Protein AF-A0A820PB47-F1 (afdb_monomer_lite)

Foldseek 3Di:
DDPCQVCVCVCLCVPPPQRDPPFDDHSSGGDDDPPVVPPPVVVVVVVVVVVVVVCVVVVVD

pLDDT: mean 92.97, std 7.61, range [58.28, 98.25]

Structure (mmCIF, N/CA/C/O backbone):
data_AF-A0A820PB47-F1
#
_entry.id   AF-A0A820PB47-F1
#
loop_
_atom_site.group_PDB
_atom_site.id
_atom_site.type_symbol
_atom_site.label_atom_id
_atom_site.label_alt_id
_atom_site.label_comp_id
_atom_site.label_asym_id
_atom_site.label_entity_id
_atom_site.label_seq_id
_atom_site.pdbx_PDB_ins_code
_atom_site.Cartn_x
_atom_site.Cartn_y
_atom_site.Cartn_z
_atom_site.occupancy
_atom_site.B_iso_or_equiv
_atom_site.auth_seq_id
_atom_site.auth_comp_id
_atom_site.auth_asym_id
_atom_site.auth_atom_id
_atom_site.pdbx_PDB_model_num
ATOM 1 N N . LYS A 1 1 ? 15.954 14.982 -4.026 1.00 67.94 1 LYS A N 1
ATOM 2 C CA . LYS A 1 1 ? 15.010 14.660 -5.126 1.00 67.94 1 LYS A CA 1
ATOM 3 C C . LYS A 1 1 ? 14.407 15.966 -5.624 1.00 67.94 1 LYS A C 1
ATOM 5 O O . LYS A 1 1 ? 14.136 16.818 -4.786 1.00 67.94 1 LYS A O 1
ATOM 10 N N . SER A 1 2 ? 14.244 16.153 -6.933 1.00 90.44 2 SER A N 1
ATOM 11 C CA . SER A 1 2 ? 13.500 17.304 -7.469 1.00 90.44 2 SER A CA 1
ATOM 12 C C . SER A 1 2 ? 11.990 17.130 -7.262 1.00 90.44 2 SER A C 1
ATOM 14 O O . SER A 1 2 ? 11.532 16.013 -7.012 1.00 90.44 2 SER A O 1
ATOM 16 N N . LEU A 1 3 ? 11.212 18.211 -7.398 1.00 88.69 3 LEU A N 1
ATOM 17 C CA . LEU A 1 3 ? 9.741 18.154 -7.364 1.00 88.69 3 LEU A CA 1
ATOM 18 C C . LEU A 1 3 ? 9.201 17.106 -8.345 1.00 88.69 3 LEU A C 1
ATOM 20 O O . LEU A 1 3 ? 8.416 16.246 -7.963 1.00 88.69 3 LEU A O 1
ATOM 24 N N . TYR A 1 4 ? 9.717 17.121 -9.576 1.00 87.62 4 TYR A N 1
ATOM 25 C CA . TYR A 1 4 ? 9.382 16.149 -10.614 1.00 87.62 4 TYR A CA 1
ATOM 26 C C . TYR A 1 4 ? 9.660 14.701 -10.176 1.00 87.62 4 TYR A C 1
ATOM 28 O O . TYR A 1 4 ? 8.810 13.823 -10.296 1.00 87.62 4 TYR A O 1
ATOM 36 N N . GLN A 1 5 ? 10.835 14.450 -9.591 1.00 86.31 5 GLN A N 1
ATOM 37 C CA . GLN A 1 5 ? 11.198 13.118 -9.099 1.00 86.31 5 GLN A CA 1
ATOM 38 C C . GLN A 1 5 ? 10.379 12.677 -7.877 1.00 86.31 5 GLN A C 1
ATOM 40 O O . GLN A 1 5 ? 10.302 11.481 -7.599 1.00 86.31 5 GLN A O 1
ATOM 45 N N . GLY A 1 6 ? 9.822 13.622 -7.116 1.00 85.38 6 GLY A N 1
ATOM 46 C CA . GLY A 1 6 ? 8.971 13.344 -5.962 1.00 85.38 6 GLY A CA 1
ATOM 47 C C . GLY A 1 6 ? 7.553 12.936 -6.357 1.00 85.38 6 GLY A C 1
ATOM 48 O O . GLY A 1 6 ? 6.991 12.037 -5.742 1.00 85.38 6 GLY A O 1
ATOM 49 N N . THR A 1 7 ? 6.990 13.555 -7.398 1.00 93.56 7 THR A N 1
ATOM 50 C CA . THR A 1 7 ? 5.596 13.329 -7.816 1.00 93.56 7 THR A CA 1
ATOM 51 C C . THR A 1 7 ? 5.422 12.175 -8.799 1.00 93.56 7 THR A C 1
ATOM 53 O O . THR A 1 7 ? 4.338 11.595 -8.858 1.00 93.56 7 THR A O 1
ATOM 56 N N . GLN A 1 8 ? 6.471 11.807 -9.544 1.00 95.81 8 GLN A N 1
ATOM 57 C CA . GLN A 1 8 ? 6.395 10.800 -10.611 1.00 95.81 8 GLN A CA 1
ATOM 58 C C . GLN A 1 8 ? 5.758 9.472 -10.167 1.00 95.81 8 GLN A C 1
ATOM 60 O O . GLN A 1 8 ? 4.887 8.959 -10.861 1.00 95.81 8 GLN A O 1
ATOM 65 N N . THR A 1 9 ? 6.134 8.935 -9.000 1.00 95.44 9 THR A N 1
ATOM 66 C CA . THR A 1 9 ? 5.635 7.629 -8.540 1.00 95.44 9 THR A CA 1
ATOM 67 C C . THR A 1 9 ? 4.163 7.718 -8.157 1.00 95.44 9 THR A C 1
ATOM 69 O O . THR A 1 9 ? 3.403 6.803 -8.449 1.00 95.44 9 THR A O 1
ATOM 72 N N . SER A 1 10 ? 3.736 8.836 -7.566 1.00 95.75 10 SER A N 1
ATOM 73 C CA . SER A 1 10 ? 2.325 9.070 -7.250 1.00 95.75 10 SER A CA 1
ATOM 74 C C . SER A 1 10 ? 1.478 9.136 -8.520 1.00 95.75 10 SER A C 1
ATOM 76 O O . SER A 1 10 ? 0.420 8.511 -8.584 1.00 95.75 10 SER A O 1
ATOM 78 N N . LEU A 1 11 ? 1.963 9.835 -9.553 1.00 96.25 11 LEU A N 1
ATOM 79 C CA . LEU A 1 11 ? 1.306 9.878 -10.862 1.00 96.25 11 LEU A CA 1
ATOM 80 C C . LEU A 1 11 ? 1.282 8.497 -11.525 1.00 96.25 11 LEU A C 1
ATOM 82 O O . LEU A 1 11 ? 0.242 8.093 -12.034 1.00 96.25 11 LEU A O 1
ATOM 86 N N . TYR A 1 12 ? 2.385 7.747 -11.464 1.00 96.00 12 TYR A N 1
ATOM 87 C CA . TYR A 1 12 ? 2.452 6.374 -11.963 1.00 96.00 12 TYR A CA 1
ATOM 88 C C . TYR A 1 12 ? 1.393 5.480 -11.306 1.00 96.00 12 TYR A C 1
ATOM 90 O O . TYR A 1 12 ? 0.625 4.841 -12.017 1.00 96.00 12 TYR A O 1
ATOM 98 N N . CYS A 1 13 ? 1.296 5.483 -9.972 1.00 96.00 13 CYS A N 1
ATOM 99 C CA . CYS A 1 13 ? 0.300 4.689 -9.248 1.00 96.00 13 CYS A CA 1
ATOM 100 C C . CYS A 1 13 ? -1.146 5.108 -9.543 1.00 96.00 13 CYS A C 1
ATOM 102 O O . CYS A 1 13 ? -2.041 4.275 -9.456 1.00 96.00 13 CYS A O 1
ATOM 104 N N . SER A 1 14 ? -1.377 6.385 -9.859 1.00 95.62 14 SER A N 1
ATOM 105 C CA . SER A 1 14 ? -2.728 6.922 -10.071 1.00 95.62 14 SER A CA 1
ATOM 106 C C . SER A 1 14 ? -3.224 6.759 -11.509 1.00 95.62 14 SER A C 1
ATOM 108 O O . SER A 1 14 ? -4.428 6.687 -11.726 1.00 95.62 14 SER A O 1
ATOM 110 N N . LEU A 1 15 ? -2.314 6.765 -12.490 1.00 95.94 15 LEU A N 1
ATOM 111 C CA . LEU A 1 15 ? -2.657 6.913 -13.910 1.00 95.94 15 LEU A CA 1
ATOM 112 C C . LEU A 1 15 ? -2.193 5.749 -14.791 1.00 95.94 15 LEU A C 1
ATOM 114 O O . LEU A 1 15 ? -2.641 5.648 -15.929 1.00 95.94 15 LEU A O 1
ATOM 118 N N . SER A 1 16 ? -1.251 4.918 -14.337 1.00 95.38 16 SER A N 1
ATOM 119 C CA . SER A 1 16 ? -0.697 3.849 -15.168 1.00 95.38 16 SER A CA 1
ATOM 120 C C . SER A 1 16 ? -1.412 2.523 -14.942 1.00 95.38 16 SER A C 1
ATOM 122 O O . SER A 1 16 ? -1.392 1.995 -13.835 1.00 95.38 16 SER A O 1
ATOM 124 N N . ASP A 1 17 ? -1.861 1.891 -16.027 1.00 95.00 17 ASP A N 1
ATOM 125 C CA . ASP A 1 17 ? -2.367 0.507 -16.010 1.00 95.00 17 ASP A CA 1
ATOM 126 C C . ASP A 1 17 ? -1.301 -0.531 -15.607 1.00 95.00 17 ASP A C 1
ATOM 128 O O . ASP A 1 17 ? -1.600 -1.699 -15.370 1.00 95.00 17 ASP A O 1
ATOM 132 N N . LYS A 1 18 ? -0.024 -0.125 -15.552 1.00 94.81 18 LYS A N 1
ATOM 133 C CA . LYS A 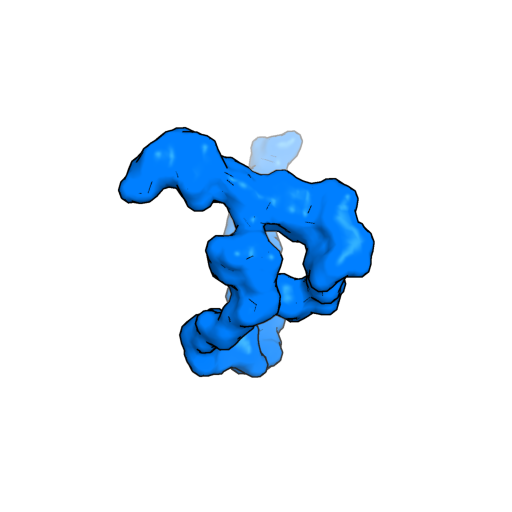1 18 ? 1.094 -0.981 -15.130 1.00 94.81 18 LYS A CA 1
ATOM 134 C C . LYS A 1 18 ? 1.286 -1.002 -13.614 1.00 94.81 18 LYS A C 1
ATOM 136 O O . LYS A 1 18 ? 2.027 -1.851 -13.114 1.00 94.81 18 LYS A O 1
ATOM 141 N N . ALA A 1 19 ? 0.686 -0.065 -12.881 1.00 95.62 19 ALA A N 1
ATOM 142 C CA . ALA A 1 19 ? 0.736 -0.070 -11.429 1.00 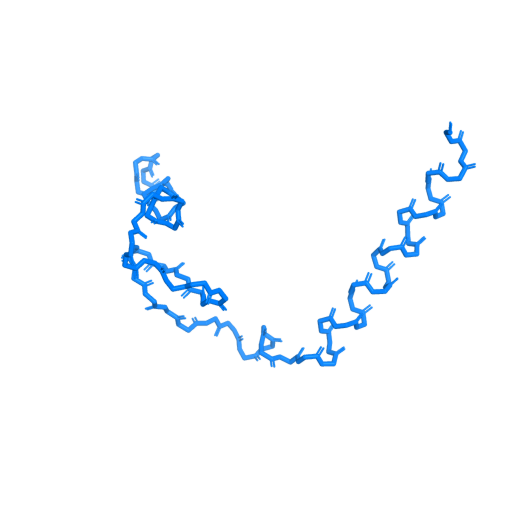95.62 19 ALA A CA 1
ATOM 143 C C . ALA A 1 19 ? -0.146 -1.201 -10.890 1.00 95.62 19 ALA A C 1
ATOM 145 O O . ALA A 1 19 ? -1.306 -1.339 -11.272 1.00 95.62 19 ALA A O 1
ATOM 146 N N . LYS A 1 20 ? 0.403 -2.029 -9.999 1.00 94.38 20 LYS A N 1
ATOM 147 C CA . LYS A 1 20 ? -0.333 -3.170 -9.442 1.00 94.38 20 LYS A CA 1
ATOM 148 C C . LYS A 1 20 ? -1.045 -2.789 -8.141 1.00 94.38 20 LYS A C 1
ATOM 150 O O . LYS A 1 20 ? -0.372 -2.415 -7.179 1.00 94.38 20 LYS A O 1
ATOM 155 N N . PRO A 1 21 ? -2.376 -2.927 -8.045 1.00 91.62 21 PRO A N 1
ATOM 156 C CA . PRO A 1 21 ? -3.084 -2.681 -6.794 1.00 91.62 21 PRO A CA 1
ATOM 157 C C . PRO A 1 21 ? -2.513 -3.514 -5.637 1.00 91.62 21 PRO A C 1
ATOM 159 O O . PRO A 1 21 ? -2.138 -4.672 -5.816 1.00 91.62 21 PRO A O 1
ATOM 162 N N . GLY A 1 22 ? -2.419 -2.911 -4.450 1.00 90.75 22 GLY A N 1
ATOM 163 C CA . GLY A 1 22 ? -1.901 -3.567 -3.243 1.00 90.75 22 GLY A CA 1
ATOM 164 C C . GLY A 1 22 ? -0.377 -3.741 -3.182 1.00 90.75 22 GLY A C 1
ATOM 165 O O . GLY A 1 22 ? 0.130 -4.185 -2.156 1.00 90.75 22 GLY A O 1
ATOM 166 N N . MET A 1 23 ? 0.369 -3.374 -4.230 1.00 94.50 23 MET A N 1
ATOM 167 C CA . MET A 1 23 ? 1.833 -3.437 -4.226 1.00 94.50 23 MET A CA 1
ATOM 168 C C . MET A 1 23 ? 2.465 -2.095 -3.853 1.00 94.50 23 MET A C 1
ATOM 170 O O . MET A 1 23 ? 1.975 -1.019 -4.208 1.00 94.50 23 MET A O 1
ATOM 174 N N . PHE A 1 24 ? 3.616 -2.158 -3.186 1.00 96.06 24 PHE A N 1
ATOM 175 C CA . PHE A 1 24 ? 4.448 -0.986 -2.947 1.00 96.06 24 PHE A CA 1
ATOM 176 C C . PHE A 1 24 ? 5.242 -0.629 -4.210 1.00 96.06 24 PHE A C 1
ATOM 178 O O . PHE A 1 24 ? 5.833 -1.499 -4.851 1.00 96.06 24 PHE A O 1
ATOM 185 N N . HIS A 1 25 ? 5.270 0.658 -4.562 1.00 96.25 25 HIS A N 1
ATOM 186 C CA . HIS A 1 25 ? 5.972 1.153 -5.744 1.00 96.25 25 HIS A CA 1
ATOM 187 C C . HIS A 1 25 ? 6.977 2.246 -5.379 1.00 96.25 25 HIS A C 1
ATOM 189 O O . HIS A 1 25 ? 6.688 3.133 -4.576 1.00 96.25 25 HIS A O 1
ATOM 195 N N . ALA A 1 26 ? 8.147 2.208 -6.014 1.00 94.75 26 ALA A N 1
ATOM 196 C CA . ALA A 1 26 ? 9.190 3.222 -5.914 1.00 94.75 26 ALA A CA 1
ATOM 197 C C . ALA A 1 26 ? 9.836 3.427 -7.288 1.00 94.75 26 ALA A C 1
ATOM 199 O O . ALA A 1 26 ? 10.051 2.463 -8.015 1.00 94.75 26 ALA A O 1
ATOM 200 N N . ASP A 1 27 ? 10.130 4.679 -7.646 1.00 93.81 27 ASP A N 1
ATOM 201 C CA . ASP A 1 27 ? 10.689 5.062 -8.951 1.00 93.81 27 ASP A CA 1
ATOM 202 C C . ASP A 1 27 ? 9.910 4.454 -10.138 1.00 93.81 27 ASP A C 1
ATOM 204 O O . ASP A 1 27 ? 10.485 3.854 -11.047 1.00 93.81 27 ASP A O 1
ATOM 208 N N . CYS A 1 28 ? 8.577 4.592 -10.094 1.00 94.75 28 CYS A N 1
ATOM 209 C CA . CYS A 1 28 ? 7.634 4.126 -11.123 1.00 94.75 28 CYS A CA 1
ATOM 210 C C . CYS A 1 28 ? 7.681 2.612 -11.421 1.00 94.75 28 CYS A C 1
ATOM 212 O O . CYS A 1 28 ? 7.396 2.183 -12.538 1.00 94.75 28 CYS A O 1
ATOM 214 N N . LYS A 1 29 ? 8.042 1.789 -10.430 1.00 94.94 29 LYS A N 1
ATOM 215 C CA . LYS A 1 29 ? 8.056 0.321 -10.524 1.00 94.94 29 LYS A CA 1
ATOM 216 C C . LYS A 1 29 ? 7.729 -0.330 -9.185 1.00 94.94 29 LYS A C 1
ATOM 218 O O . LYS A 1 29 ? 7.839 0.306 -8.139 1.00 94.94 29 LYS A O 1
ATOM 223 N N . GLU A 1 30 ? 7.339 -1.599 -9.224 1.00 96.06 30 GLU A N 1
ATOM 224 C CA . GLU A 1 30 ? 7.161 -2.420 -8.023 1.00 96.06 30 GLU A CA 1
ATOM 225 C C . GLU A 1 30 ? 8.481 -2.507 -7.239 1.00 96.06 30 GLU A C 1
ATOM 227 O O . GLU A 1 30 ? 9.561 -2.668 -7.818 1.00 96.06 30 GLU A O 1
ATOM 232 N N . ALA A 1 31 ? 8.398 -2.379 -5.918 1.00 95.56 31 ALA A N 1
ATOM 233 C CA . ALA A 1 31 ? 9.542 -2.417 -5.022 1.00 95.56 31 ALA A CA 1
ATOM 234 C C . ALA A 1 31 ? 9.189 -3.136 -3.715 1.00 95.56 31 ALA A C 1
ATOM 236 O O . ALA A 1 31 ? 8.024 -3.287 -3.352 1.00 95.56 31 ALA A O 1
ATOM 237 N N . LYS A 1 32 ? 10.217 -3.561 -2.975 1.00 95.56 32 LYS A N 1
ATOM 238 C CA . LYS A 1 32 ? 10.029 -4.150 -1.646 1.00 95.56 32 LYS A CA 1
ATOM 239 C C . LYS A 1 32 ? 9.927 -3.054 -0.594 1.00 95.56 32 LYS A C 1
ATOM 241 O O . LYS A 1 32 ? 10.768 -2.158 -0.543 1.00 95.56 32 LYS A O 1
ATOM 246 N N . ALA A 1 33 ? 8.911 -3.160 0.250 1.00 95.06 33 ALA A N 1
ATOM 247 C CA . ALA A 1 33 ? 8.791 -2.359 1.455 1.00 95.06 33 ALA A CA 1
ATOM 248 C C . ALA A 1 33 ? 9.634 -2.962 2.595 1.00 95.06 33 ALA A C 1
ATOM 250 O O . ALA A 1 33 ? 10.276 -4.006 2.448 1.00 95.06 33 ALA A O 1
ATOM 251 N N . SER A 1 34 ? 9.612 -2.301 3.754 1.00 95.19 34 SER A N 1
ATOM 252 C CA . SER A 1 34 ? 10.135 -2.872 5.000 1.00 95.19 34 SER A CA 1
ATOM 253 C C . SER A 1 34 ? 9.447 -4.211 5.315 1.00 95.19 34 SER A C 1
ATOM 255 O O . SER A 1 34 ? 8.239 -4.315 5.105 1.00 95.19 34 SER A O 1
ATOM 257 N N . PRO A 1 35 ? 10.149 -5.212 5.884 1.00 95.44 35 PRO A N 1
ATOM 258 C CA . PRO A 1 35 ? 9.539 -6.479 6.292 1.00 95.44 35 PRO A CA 1
ATOM 259 C C . PRO A 1 35 ? 8.305 -6.316 7.191 1.00 95.44 35 PRO A C 1
ATOM 261 O O . PRO A 1 35 ? 7.343 -7.067 7.064 1.00 95.44 35 PRO A O 1
ATOM 264 N N . LEU A 1 36 ? 8.301 -5.298 8.059 1.00 96.00 36 LEU A N 1
ATOM 265 C CA . LEU A 1 36 ? 7.175 -5.014 8.954 1.00 96.00 36 LEU A CA 1
ATOM 266 C C . LEU A 1 36 ? 5.903 -4.600 8.206 1.00 96.00 36 LEU A C 1
ATOM 268 O O . LEU A 1 36 ? 4.810 -4.854 8.700 1.00 96.00 36 LEU A O 1
ATOM 272 N N . ALA A 1 37 ? 6.030 -4.015 7.011 1.00 94.81 37 ALA A N 1
ATOM 273 C CA . ALA A 1 37 ? 4.884 -3.613 6.197 1.00 94.81 37 ALA A CA 1
ATOM 274 C C . ALA A 1 37 ? 4.060 -4.813 5.695 1.00 94.81 37 ALA A C 1
ATOM 276 O O . ALA A 1 37 ? 2.917 -4.639 5.290 1.00 94.81 37 ALA A O 1
ATOM 277 N N . TYR A 1 38 ? 4.625 -6.023 5.736 1.00 95.25 38 TYR A N 1
ATOM 278 C CA . TYR A 1 38 ? 3.945 -7.261 5.351 1.00 95.25 38 TYR A CA 1
ATOM 279 C C . TYR A 1 38 ? 3.348 -8.018 6.550 1.00 95.25 38 TYR A C 1
ATOM 281 O O . TYR A 1 38 ? 2.780 -9.095 6.378 1.00 95.25 38 TYR A O 1
ATOM 289 N N . ASN A 1 39 ? 3.469 -7.488 7.773 1.00 97.56 39 ASN A N 1
ATOM 290 C CA . ASN A 1 39 ? 2.874 -8.097 8.958 1.00 97.56 39 ASN A CA 1
ATOM 291 C C . ASN A 1 39 ? 1.386 -7.729 9.060 1.00 97.56 39 ASN A C 1
ATOM 293 O O . ASN A 1 39 ? 1.030 -6.666 9.568 1.00 97.56 39 ASN A O 1
ATOM 297 N N . ILE A 1 40 ? 0.521 -8.637 8.604 1.00 96.88 40 ILE A N 1
ATOM 298 C CA . ILE A 1 40 ? -0.932 -8.422 8.574 1.00 96.88 40 ILE A CA 1
ATOM 299 C C . ILE A 1 40 ? -1.539 -8.187 9.966 1.00 96.88 40 ILE A C 1
ATOM 301 O O . ILE A 1 40 ? -2.396 -7.322 10.114 1.00 96.88 40 ILE A O 1
ATOM 305 N N . LYS A 1 41 ? -1.042 -8.885 10.997 1.00 98.00 41 LYS A N 1
ATOM 306 C CA . LYS A 1 41 ? -1.525 -8.738 12.379 1.00 98.00 41 LYS A CA 1
ATOM 307 C C . LYS A 1 41 ? -1.247 -7.334 12.907 1.00 98.00 41 LYS A C 1
ATOM 309 O O . LYS A 1 41 ? -2.115 -6.707 13.500 1.00 98.00 41 LYS A O 1
ATOM 314 N N . LEU A 1 42 ? -0.044 -6.823 12.643 1.00 97.56 42 LEU A N 1
ATOM 315 C CA . LEU A 1 42 ? 0.340 -5.475 13.056 1.00 97.56 42 LEU A CA 1
ATOM 316 C C . LEU A 1 42 ? -0.465 -4.398 12.312 1.00 97.56 42 LEU A C 1
ATOM 318 O O . LEU A 1 42 ? -0.805 -3.373 12.899 1.00 97.56 42 LEU A O 1
ATOM 322 N N . ALA A 1 43 ? -0.782 -4.624 11.034 1.00 97.50 43 ALA A N 1
ATOM 323 C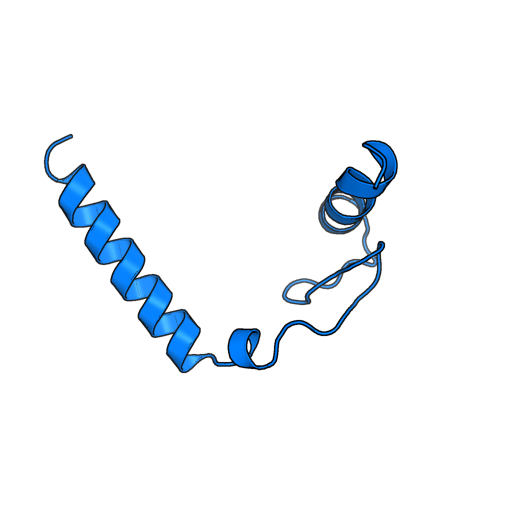 CA . ALA A 1 43 ? -1.616 -3.707 10.260 1.00 97.50 43 ALA A CA 1
ATOM 324 C C . ALA A 1 43 ? -3.041 -3.609 10.837 1.00 97.50 43 ALA A C 1
ATOM 326 O O . ALA A 1 43 ? -3.560 -2.506 10.990 1.00 97.50 43 ALA A O 1
ATOM 327 N N . GLU A 1 44 ? -3.639 -4.743 11.213 1.00 98.19 44 GLU A N 1
ATOM 328 C CA . GLU A 1 44 ? -4.961 -4.803 11.850 1.00 98.19 44 GLU A CA 1
ATOM 329 C C . GLU A 1 44 ? -4.970 -4.126 13.231 1.00 98.19 44 GLU A C 1
ATOM 331 O O . GLU A 1 44 ? -5.840 -3.305 13.522 1.00 98.19 44 GLU A O 1
ATOM 336 N N . GLU A 1 45 ? -3.964 -4.398 14.068 1.00 98.25 45 GLU A N 1
ATOM 337 C CA . GLU A 1 45 ? -3.802 -3.732 15.367 1.00 98.25 45 GLU A CA 1
ATOM 338 C C . GLU A 1 45 ? -3.682 -2.207 15.210 1.00 98.25 45 GLU A C 1
ATOM 340 O O . GLU A 1 45 ? -4.322 -1.448 15.942 1.00 98.25 45 GLU A O 1
ATOM 345 N N . CYS A 1 46 ? -2.903 -1.749 14.224 1.00 97.81 46 CYS A N 1
ATOM 346 C CA . CYS A 1 46 ? -2.726 -0.331 13.923 1.00 97.81 46 CYS A CA 1
ATOM 347 C C . CYS A 1 46 ? -4.026 0.328 13.442 1.00 97.81 46 CYS A C 1
ATOM 349 O O . CYS A 1 46 ? -4.336 1.445 13.866 1.00 97.81 46 CYS A O 1
ATOM 351 N N . TRP A 1 47 ? -4.797 -0.365 12.602 1.00 97.88 47 TRP A N 1
ATOM 352 C CA . TRP A 1 47 ? -6.098 0.098 12.127 1.00 97.88 47 TRP A CA 1
ATOM 353 C C . TRP A 1 47 ? -7.071 0.301 13.293 1.00 97.88 47 TRP A C 1
ATOM 355 O O . TRP A 1 47 ? -7.533 1.420 13.518 1.00 97.88 47 TRP A O 1
ATOM 365 N N . ASN A 1 48 ? -7.280 -0.739 14.106 1.00 98.19 48 ASN A N 1
ATOM 366 C CA . ASN A 1 48 ? -8.205 -0.707 15.242 1.00 98.19 48 ASN A CA 1
ATOM 367 C C . ASN A 1 48 ? -7.827 0.375 16.264 1.00 98.19 48 ASN A C 1
ATOM 369 O O . ASN A 1 48 ? -8.681 1.098 16.778 1.00 98.19 48 ASN A O 1
ATOM 373 N N . PHE A 1 49 ? -6.531 0.520 16.549 1.00 98.00 49 PHE A N 1
ATOM 374 C CA . PHE A 1 49 ? -6.037 1.566 17.440 1.00 98.00 49 PHE A CA 1
ATOM 375 C C . PHE A 1 49 ? -6.309 2.970 16.884 1.00 98.00 49 PHE A C 1
ATOM 377 O O . PHE A 1 49 ? -6.759 3.853 17.616 1.00 98.00 49 PHE A O 1
ATOM 384 N N . SER A 1 50 ? -6.069 3.173 15.587 1.00 97.56 50 SER A N 1
ATOM 385 C CA . SER A 1 50 ? -6.280 4.467 14.932 1.00 97.56 50 SER A CA 1
ATOM 386 C C . SER A 1 50 ? -7.760 4.847 14.894 1.00 97.56 50 SER A C 1
ATOM 388 O O . SER A 1 50 ? -8.096 5.990 15.206 1.00 97.56 50 SER A O 1
ATOM 390 N N . GLU A 1 51 ? -8.650 3.897 14.585 1.00 97.19 51 GLU A N 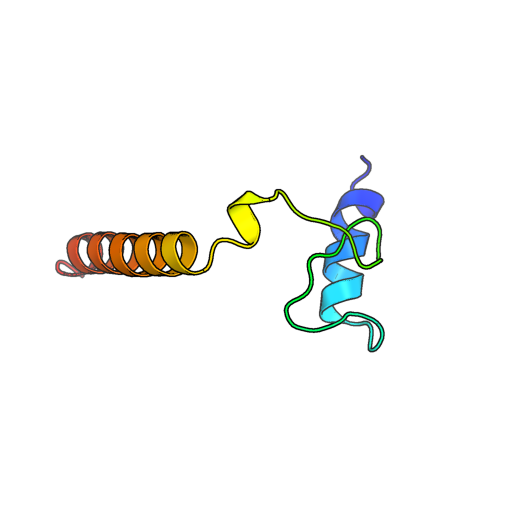1
ATOM 391 C CA . GLU A 1 51 ? -10.099 4.114 14.651 1.00 97.19 51 GLU A CA 1
ATOM 392 C C . GLU A 1 51 ? -10.548 4.501 16.061 1.00 97.19 51 GLU A C 1
ATOM 394 O O . GLU A 1 51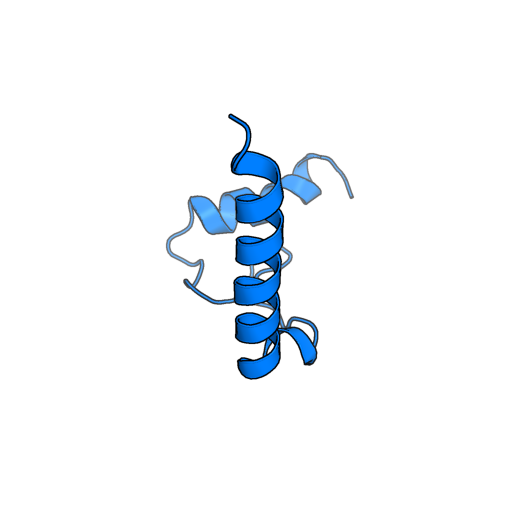 ? -11.287 5.472 16.220 1.00 97.19 51 GLU A O 1
ATOM 399 N N . ASN A 1 52 ? -10.055 3.812 17.096 1.00 96.56 52 ASN A N 1
ATOM 400 C CA . ASN A 1 52 ? -10.381 4.146 18.484 1.00 96.56 52 ASN A CA 1
ATOM 401 C C . ASN A 1 52 ? -9.980 5.585 18.837 1.00 96.56 52 ASN A C 1
ATOM 403 O O . ASN A 1 52 ? -10.803 6.329 19.371 1.00 96.56 52 ASN A O 1
ATOM 407 N N . ILE A 1 53 ? -8.763 6.012 18.475 1.00 96.56 53 ILE A N 1
ATOM 408 C CA . ILE A 1 53 ? -8.299 7.389 18.711 1.00 96.56 53 ILE A CA 1
ATOM 409 C C . ILE A 1 53 ? -9.192 8.406 18.002 1.00 96.56 53 ILE A C 1
ATOM 411 O O . ILE A 1 53 ? -9.550 9.433 18.583 1.00 96.56 53 ILE A O 1
ATOM 415 N N . ILE A 1 54 ? -9.508 8.165 16.729 1.00 95.31 54 ILE A N 1
ATOM 416 C CA . ILE A 1 54 ? -10.317 9.096 15.941 1.00 95.31 54 ILE A CA 1
ATOM 417 C C . ILE A 1 54 ? -11.718 9.182 16.536 1.00 95.31 54 ILE A C 1
ATOM 419 O O . ILE A 1 54 ? -12.205 10.287 16.766 1.00 95.31 54 ILE A O 1
ATOM 423 N N . ASN A 1 55 ? -12.338 8.049 16.856 1.00 94.12 55 ASN A N 1
ATOM 424 C CA . ASN A 1 55 ? -13.666 8.003 17.458 1.00 94.12 55 ASN A CA 1
ATOM 425 C C . ASN A 1 55 ? -13.694 8.711 18.817 1.00 94.12 55 ASN A C 1
ATOM 427 O O . ASN A 1 55 ? -14.614 9.469 19.095 1.00 94.12 55 ASN A O 1
ATOM 431 N N . GLU A 1 56 ? -12.677 8.544 19.662 1.00 93.25 56 GLU A N 1
ATOM 432 C CA . GLU A 1 56 ? -12.575 9.290 20.923 1.00 93.25 56 GLU A CA 1
ATOM 433 C C . GLU A 1 56 ? -12.497 10.806 20.721 1.00 93.25 56 GLU A C 1
ATOM 435 O O . GLU A 1 56 ? -13.149 11.554 21.447 1.00 93.25 56 GLU A O 1
ATOM 440 N N . LYS A 1 57 ? -11.731 11.265 19.726 1.00 86.25 57 LYS A N 1
ATOM 441 C CA . LYS A 1 57 ? -11.551 12.697 19.442 1.00 86.25 57 LYS A CA 1
ATOM 442 C C . LYS A 1 57 ? -12.735 13.328 18.717 1.00 86.25 57 LYS A C 1
ATOM 444 O O . LYS A 1 57 ? -12.958 14.526 18.858 1.00 86.25 57 LYS A O 1
ATOM 449 N N . THR A 1 58 ? -13.469 12.543 17.937 1.00 88.94 58 T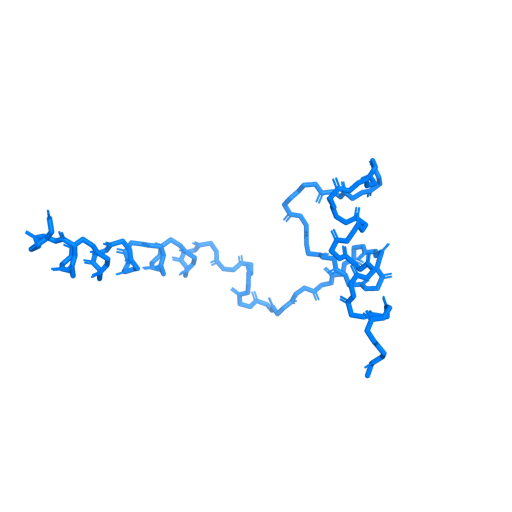HR A N 1
ATOM 450 C CA . THR A 1 58 ? -14.606 13.013 17.134 1.00 88.94 58 THR A CA 1
ATOM 451 C C . THR A 1 58 ? -15.946 12.882 17.848 1.00 88.94 58 THR A C 1
ATOM 453 O O . THR A 1 58 ? -16.888 13.535 17.434 1.00 88.94 58 THR A O 1
ATOM 456 N N . LYS A 1 59 ? -16.022 12.160 18.977 1.00 76.50 59 LYS A N 1
ATOM 457 C CA . LYS A 1 59 ? -17.213 12.069 19.853 1.00 76.50 59 LYS A CA 1
ATOM 458 C C . LYS A 1 59 ? -17.797 13.411 20.315 1.00 76.50 59 LYS A C 1
ATOM 460 O O . LYS A 1 59 ? -18.912 13.428 20.826 1.00 76.50 59 LYS A O 1
ATOM 465 N N . PHE A 1 60 ? -17.034 14.497 20.212 1.00 66.62 60 PHE A N 1
ATOM 466 C CA . PHE A 1 60 ? -17.418 15.833 20.675 1.00 66.62 60 PHE A CA 1
ATOM 467 C C . PHE A 1 60 ? -17.712 16.823 19.533 1.00 66.62 60 PHE A C 1
ATOM 469 O O . PHE A 1 60 ? -17.915 18.005 19.807 1.00 66.62 60 PHE A O 1
ATOM 476 N N . PHE A 1 61 ? -17.727 16.348 18.284 1.00 58.28 61 PHE A N 1
ATOM 477 C CA . PHE A 1 61 ? -18.229 17.061 17.106 1.00 58.28 61 PHE A CA 1
ATOM 478 C C . PHE A 1 61 ? -19.533 16.414 16.635 1.00 58.28 61 PHE A C 1
ATOM 480 O O . PHE A 1 61 ? -20.379 17.162 16.098 1.00 58.28 61 PHE A O 1
#

Radius of gyration: 16.25 Å; chains: 1; bounding box: 33×27×37 Å

Organism: NCBI:txid433720

Secondary structure (DSSP, 8-state):
--HHHHHHHHHHHHH-TTSPTT--EETTEE----GGGG-HHHHHHHHHHHHHHHHHHHTT-

Sequence (61 aa):
KSLYQGTQTSLYCSLSDKAKPGMFHADCKEAKASPLAYNIKLAEECWNFSENIINEKTKFF